Protein AF-A0A075MVT4-F1 (afdb_monomer_lite)

Sequence (63 aa):
MLGLLQKHCPVCGMDVDKNTAMKRFGKYFCSEEHAGQYAEMKMARDIERKDYEDRGSGGGGCC

pLDDT: mean 72.6, std 16.72, range [38.5, 90.81]

Secondary structure (DSSP, 8-state):
------EE-TTT--EE-TTTSEEETTEEESSHHHHHHHHHHHHHHHHHHHHHHHTT-------

Organism: NCBI:txid14596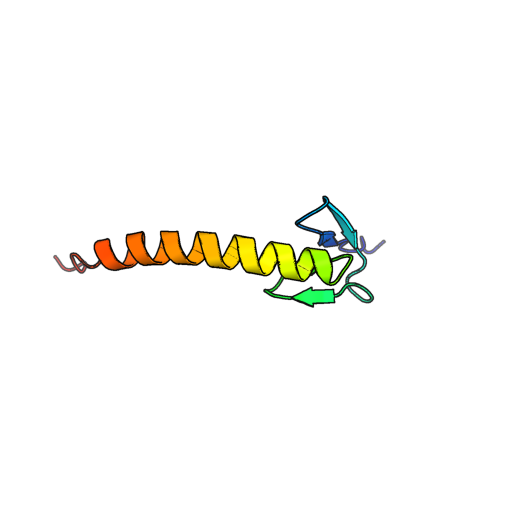36

Structure (mmCIF, N/CA/C/O backbone):
data_AF-A0A075MVT4-F1
#
_entry.id   AF-A0A075MVT4-F1
#
loop_
_atom_site.group_PDB
_atom_site.id
_atom_site.type_symbol
_atom_site.label_atom_id
_atom_site.label_alt_id
_atom_site.label_comp_id
_atom_site.label_asym_id
_atom_site.label_entity_id
_atom_site.label_seq_id
_atom_site.pdbx_PDB_ins_code
_atom_site.Cartn_x
_atom_site.Cartn_y
_atom_site.Cartn_z
_atom_site.occupancy
_atom_site.B_iso_or_equiv
_atom_site.auth_seq_id
_atom_site.auth_comp_id
_atom_site.auth_asym_id
_atom_site.auth_atom_id
_atom_site.pdbx_PDB_model_num
ATOM 1 N N . MET A 1 1 ? -24.293 -13.839 5.287 1.00 38.50 1 MET A N 1
ATOM 2 C CA . MET A 1 1 ? -23.262 -13.098 6.045 1.00 38.50 1 MET A CA 1
ATOM 3 C C . MET A 1 1 ? -22.424 -12.328 5.037 1.00 38.50 1 MET A C 1
ATOM 5 O O . MET A 1 1 ? -21.816 -12.955 4.181 1.00 38.50 1 MET A O 1
ATOM 9 N N . LEU A 1 2 ? -22.503 -10.994 5.036 1.00 50.59 2 LEU A N 1
ATOM 10 C CA . LEU A 1 2 ? -21.795 -10.138 4.078 1.00 50.59 2 LEU A CA 1
ATOM 11 C C . LEU A 1 2 ? -20.295 -10.195 4.381 1.00 50.59 2 LEU A C 1
ATOM 13 O O . LEU A 1 2 ? -19.840 -9.594 5.351 1.00 50.59 2 LEU A O 1
ATOM 17 N N . GLY A 1 3 ? -19.560 -10.970 3.580 1.00 52.81 3 GLY A N 1
ATOM 18 C CA . GLY A 1 3 ? -18.114 -11.129 3.687 1.00 52.81 3 GLY A CA 1
ATOM 19 C C . GLY A 1 3 ? -17.433 -9.767 3.650 1.00 52.81 3 GLY A C 1
ATOM 20 O O . GLY A 1 3 ? -17.481 -9.061 2.642 1.00 52.81 3 GLY A O 1
ATOM 21 N N . LEU A 1 4 ? -16.854 -9.380 4.782 1.00 59.19 4 LEU A N 1
ATOM 22 C CA . LEU A 1 4 ? -16.086 -8.156 4.933 1.00 59.19 4 LEU A CA 1
ATOM 23 C C . LEU A 1 4 ? -14.969 -8.177 3.887 1.00 59.19 4 LEU A C 1
ATOM 25 O O . LEU A 1 4 ? -14.128 -9.072 3.903 1.00 59.19 4 LEU A O 1
ATOM 29 N N . LEU A 1 5 ? -14.989 -7.210 2.962 1.00 65.31 5 LEU A N 1
ATOM 30 C CA . LEU A 1 5 ? -13.887 -6.944 2.038 1.00 65.31 5 LEU A CA 1
ATOM 31 C C . LEU A 1 5 ? -12.674 -6.492 2.862 1.00 65.31 5 LEU A C 1
ATOM 33 O O . LEU A 1 5 ? -12.397 -5.291 2.934 1.00 65.31 5 LEU A O 1
ATOM 37 N N . GLN A 1 6 ? -11.993 -7.444 3.499 1.00 67.56 6 GLN A N 1
ATOM 38 C CA . GLN A 1 6 ? -10.693 -7.228 4.109 1.00 67.56 6 GLN A CA 1
ATOM 39 C C . GLN A 1 6 ? -9.764 -6.725 3.008 1.00 67.56 6 GLN A C 1
ATOM 41 O O . GLN A 1 6 ? -9.758 -7.214 1.873 1.00 67.56 6 GLN A O 1
ATOM 46 N N . LYS A 1 7 ? -9.098 -5.614 3.297 1.00 82.12 7 LYS A N 1
ATOM 47 C CA . LYS A 1 7 ? -8.091 -5.039 2.416 1.00 82.12 7 LYS A CA 1
ATOM 48 C C . LYS A 1 7 ? -6.746 -5.473 2.965 1.00 82.12 7 LYS A C 1
ATOM 50 O O . LYS A 1 7 ? -6.625 -5.702 4.155 1.00 82.12 7 LYS A O 1
ATOM 55 N N . HIS A 1 8 ? -5.742 -5.574 2.110 1.00 88.69 8 HIS A N 1
ATOM 56 C CA . HIS A 1 8 ? -4.404 -5.961 2.543 1.00 88.69 8 HIS A CA 1
ATOM 57 C C . HIS A 1 8 ? -3.429 -4.830 2.258 1.00 88.69 8 HIS A C 1
ATOM 59 O O . HIS A 1 8 ? -3.552 -4.137 1.239 1.00 88.69 8 HIS A O 1
ATOM 65 N N . CYS A 1 9 ? -2.458 -4.653 3.150 1.00 87.38 9 CYS A N 1
ATOM 66 C CA . CYS A 1 9 ? -1.347 -3.750 2.920 1.00 87.38 9 CYS A CA 1
ATOM 67 C C . CYS A 1 9 ? -0.467 -4.309 1.790 1.00 87.38 9 CYS A C 1
ATOM 69 O O . CYS A 1 9 ? 0.037 -5.422 1.915 1.00 87.38 9 CYS A O 1
ATOM 71 N N . PRO A 1 10 ? -0.227 -3.568 0.696 1.00 84.75 10 PRO A N 1
ATOM 72 C CA . PRO A 1 10 ? 0.575 -4.063 -0.423 1.00 84.75 10 PRO A CA 1
ATOM 73 C C . PRO A 1 10 ? 2.080 -4.135 -0.117 1.00 84.75 10 PRO A C 1
ATOM 75 O O . PRO A 1 10 ? 2.825 -4.627 -0.955 1.00 84.75 10 PRO A O 1
ATOM 78 N N . VAL A 1 11 ? 2.522 -3.624 1.039 1.00 87.94 11 VAL A N 1
ATOM 79 C CA . VAL A 1 11 ? 3.930 -3.640 1.466 1.00 87.94 11 VAL A CA 1
ATOM 80 C C . VAL A 1 11 ? 4.236 -4.880 2.302 1.00 87.94 11 VAL A C 1
ATOM 82 O O . VAL A 1 11 ? 5.126 -5.644 1.952 1.00 87.94 11 VAL A O 1
ATOM 85 N N . CYS A 1 12 ? 3.477 -5.116 3.377 1.00 89.44 12 CYS A N 1
ATOM 86 C CA . CYS A 1 12 ? 3.718 -6.235 4.297 1.00 89.44 12 CYS A CA 1
ATOM 87 C C . CYS A 1 12 ? 2.715 -7.395 4.176 1.00 89.44 12 CYS A C 1
ATOM 89 O O . CYS A 1 12 ? 2.907 -8.427 4.808 1.00 89.44 12 CYS A O 1
ATOM 91 N N . GLY A 1 13 ? 1.628 -7.237 3.414 1.00 85.56 13 GLY A N 1
ATOM 92 C CA . GLY A 1 13 ? 0.599 -8.267 3.232 1.00 85.56 13 GLY A CA 1
ATOM 93 C C . GLY A 1 13 ? -0.410 -8.406 4.377 1.00 85.56 13 GLY A C 1
ATOM 94 O O . GLY A 1 13 ? -1.343 -9.193 4.249 1.00 85.56 13 GLY A O 1
ATOM 95 N N . MET A 1 14 ? -0.273 -7.642 5.467 1.00 88.38 14 MET A N 1
ATOM 96 C CA . MET A 1 14 ? -1.207 -7.705 6.598 1.00 88.38 14 MET A CA 1
ATOM 97 C C . MET A 1 14 ? -2.620 -7.264 6.214 1.00 88.38 14 MET A C 1
ATOM 99 O O . MET A 1 14 ? -2.798 -6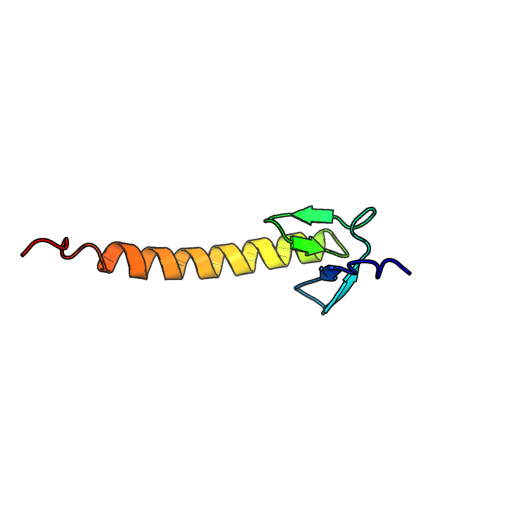.309 5.451 1.00 88.38 14 MET A O 1
ATOM 103 N N . ASP A 1 15 ? -3.614 -7.927 6.801 1.00 88.75 15 ASP A N 1
ATOM 104 C CA . ASP A 1 15 ? -5.011 -7.511 6.769 1.00 88.75 15 ASP A CA 1
ATOM 105 C C . ASP A 1 15 ? -5.198 -6.149 7.439 1.00 88.75 15 ASP A C 1
ATOM 107 O O . ASP A 1 15 ? -4.725 -5.885 8.546 1.00 88.75 15 ASP A O 1
ATOM 111 N N . VAL A 1 16 ? -5.904 -5.268 6.743 1.00 86.88 16 VAL A N 1
ATOM 112 C CA . VAL A 1 16 ? -6.238 -3.921 7.181 1.00 86.88 16 VAL A CA 1
ATOM 113 C C . VAL A 1 16 ? -7.726 -3.668 6.964 1.00 86.88 16 VAL A C 1
ATOM 115 O O . VAL A 1 16 ? -8.301 -3.981 5.914 1.00 86.88 16 VAL A O 1
ATOM 118 N N . ASP A 1 17 ? -8.376 -3.082 7.968 1.00 84.94 17 ASP A N 1
ATOM 119 C CA . ASP A 1 17 ? -9.792 -2.748 7.868 1.00 84.94 17 ASP A CA 1
ATO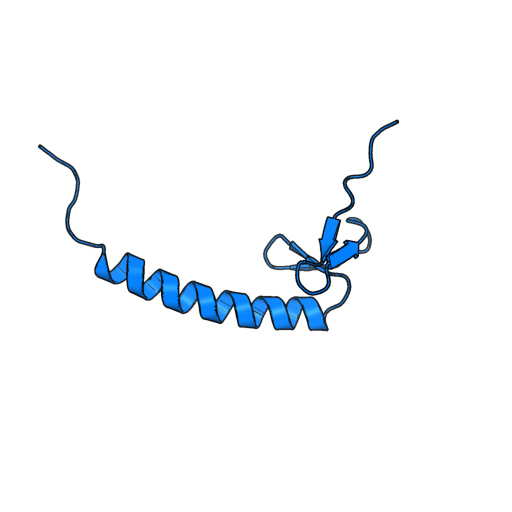M 120 C C . ASP A 1 17 ? -9.984 -1.464 7.061 1.00 84.94 17 ASP A C 1
ATOM 122 O O . ASP A 1 17 ? -9.361 -0.443 7.322 1.00 84.94 17 ASP A O 1
ATOM 126 N N . LYS A 1 18 ? -10.883 -1.479 6.079 1.00 80.94 18 LYS A N 1
ATOM 127 C CA . LYS A 1 18 ? -11.106 -0.333 5.183 1.00 80.94 18 LYS A CA 1
ATOM 128 C C . LYS A 1 18 ? -11.601 0.943 5.885 1.00 80.94 18 LYS A C 1
ATOM 130 O O . LYS A 1 18 ? -11.537 1.999 5.260 1.00 80.94 18 LYS A O 1
ATOM 135 N N . ASN A 1 19 ? -12.155 0.844 7.097 1.00 81.94 19 ASN A N 1
ATOM 136 C CA . ASN A 1 19 ? -12.685 1.988 7.840 1.00 81.94 19 ASN A CA 1
ATOM 137 C C . ASN A 1 19 ? -11.610 2.649 8.708 1.00 81.94 19 ASN A C 1
ATOM 139 O O . ASN A 1 19 ? -11.692 3.849 8.947 1.00 81.94 19 ASN A O 1
ATOM 143 N N . THR A 1 20 ? -10.614 1.885 9.168 1.00 82.88 20 THR A N 1
ATOM 144 C CA . THR A 1 20 ? -9.523 2.393 10.018 1.00 82.88 20 THR A CA 1
ATOM 145 C C . THR A 1 20 ? -8.203 2.552 9.267 1.00 82.88 20 THR A C 1
ATOM 147 O O . THR A 1 20 ? -7.346 3.330 9.679 1.00 82.88 20 THR A O 1
ATOM 150 N N . ALA A 1 21 ? -8.027 1.839 8.156 1.00 82.94 21 ALA A N 1
ATOM 151 C CA . ALA A 1 21 ? -6.801 1.851 7.380 1.00 82.94 21 ALA A CA 1
ATOM 152 C C . ALA A 1 21 ? -6.643 3.134 6.571 1.00 82.94 21 ALA A C 1
ATOM 154 O O . ALA A 1 21 ? -7.588 3.683 5.997 1.00 82.94 21 ALA A O 1
ATOM 155 N N . MET A 1 22 ? -5.392 3.562 6.438 1.00 84.06 22 MET A N 1
ATOM 156 C CA . MET A 1 22 ? -5.060 4.732 5.643 1.00 84.06 22 MET A CA 1
ATOM 157 C C . MET A 1 22 ? -5.135 4.412 4.156 1.00 84.06 22 MET A C 1
ATOM 159 O O . MET A 1 22 ? -4.527 3.452 3.675 1.00 84.06 22 MET A O 1
ATOM 163 N N . LYS A 1 23 ? -5.863 5.249 3.411 1.00 85.62 23 LYS A N 1
ATOM 164 C CA . LYS A 1 23 ? -6.018 5.124 1.961 1.00 85.62 23 LYS A CA 1
ATOM 165 C C . LYS A 1 23 ? -5.121 6.127 1.236 1.00 85.62 23 LYS A C 1
ATOM 167 O O . LYS A 1 23 ? -5.372 7.327 1.288 1.00 85.62 23 LYS A O 1
ATOM 172 N N . ARG A 1 24 ? -4.118 5.638 0.501 1.00 84.94 24 ARG A N 1
ATOM 173 C CA . ARG A 1 24 ? -3.203 6.447 -0.334 1.00 84.94 24 ARG A CA 1
ATOM 174 C C . ARG A 1 24 ? -3.001 5.775 -1.692 1.00 84.94 24 ARG A C 1
ATOM 176 O O . ARG A 1 24 ? -3.026 4.555 -1.787 1.00 84.94 24 ARG A O 1
ATOM 183 N N . PHE A 1 25 ? -2.862 6.542 -2.774 1.00 81.88 25 PHE A N 1
ATOM 184 C CA . PHE A 1 25 ? -2.661 5.997 -4.135 1.00 81.88 25 PHE A CA 1
ATOM 185 C C . PHE A 1 25 ? -3.681 4.912 -4.563 1.00 81.88 25 PHE A C 1
ATOM 187 O O . PHE A 1 25 ? -3.365 4.034 -5.364 1.00 81.88 25 PHE A O 1
ATOM 194 N N . GLY A 1 26 ? -4.902 4.941 -4.010 1.00 81.88 26 GLY A N 1
ATOM 195 C CA . GLY A 1 26 ? -5.943 3.932 -4.257 1.00 81.88 26 GLY A CA 1
ATOM 196 C C . GLY A 1 26 ? -5.756 2.589 -3.530 1.00 81.88 26 GLY A C 1
ATOM 197 O O . GLY A 1 26 ? -6.533 1.665 -3.768 1.00 81.88 26 GLY A O 1
ATOM 198 N N . LYS A 1 27 ? -4.763 2.469 -2.642 1.00 86.06 27 LYS A N 1
ATOM 199 C CA . LYS A 1 27 ? -4.464 1.281 -1.827 1.00 86.06 27 LYS A CA 1
ATOM 200 C C . LYS A 1 27 ? -4.645 1.579 -0.335 1.00 86.06 27 LYS A C 1
ATOM 202 O O . LYS A 1 27 ? -4.655 2.742 0.067 1.00 86.06 27 LYS A O 1
ATOM 207 N N . TYR A 1 28 ? -4.824 0.524 0.459 1.00 90.81 28 TYR A N 1
ATOM 208 C CA . TYR A 1 28 ? -4.964 0.600 1.915 1.00 90.81 28 TYR A CA 1
ATOM 209 C C . TYR A 1 28 ? -3.667 0.150 2.586 1.00 90.81 28 TYR A C 1
ATOM 211 O O . TYR A 1 28 ? -3.048 -0.810 2.130 1.00 90.81 28 TYR A O 1
ATOM 219 N N . PHE A 1 29 ? -3.269 0.832 3.657 1.00 90.75 29 PHE A N 1
ATOM 220 C CA . PHE A 1 29 ? -2.021 0.576 4.374 1.00 90.75 29 PHE A CA 1
ATOM 221 C C . PHE A 1 29 ? -2.262 0.479 5.875 1.00 90.75 29 PHE A C 1
ATOM 223 O O . PHE A 1 29 ? -3.132 1.163 6.417 1.00 90.75 29 PHE A O 1
ATOM 230 N N . CYS A 1 30 ? -1.464 -0.358 6.539 1.00 89.81 30 CYS A N 1
ATOM 231 C CA . CYS A 1 30 ? -1.496 -0.510 7.993 1.00 89.81 30 CYS A CA 1
ATOM 232 C C . CYS A 1 30 ? -0.812 0.656 8.722 1.00 89.81 30 CYS A C 1
ATOM 234 O O . CYS A 1 30 ? -1.098 0.895 9.888 1.00 89.81 30 CYS A O 1
ATOM 236 N N . SER A 1 31 ? 0.086 1.377 8.048 1.00 89.44 31 SER A N 1
ATOM 237 C CA . SER A 1 31 ? 0.931 2.416 8.638 1.00 89.44 31 SER A CA 1
ATOM 238 C C . SER A 1 31 ? 1.379 3.431 7.582 1.00 89.44 31 SER A C 1
ATOM 240 O O . SER A 1 31 ? 1.350 3.157 6.379 1.00 89.44 31 SER A O 1
ATOM 242 N N . GLU A 1 32 ? 1.750 4.633 8.033 1.00 89.00 32 GLU A N 1
ATOM 243 C CA . GLU A 1 32 ? 2.119 5.743 7.143 1.00 89.00 32 GLU A CA 1
ATOM 244 C C . GLU A 1 32 ? 3.473 5.476 6.485 1.00 89.00 32 GLU A C 1
ATOM 246 O O . GLU A 1 32 ? 3.645 5.742 5.300 1.00 89.00 32 GLU A O 1
ATOM 251 N N . GLU A 1 33 ? 4.379 4.832 7.219 1.00 90.50 33 GLU A N 1
ATOM 252 C CA . GLU A 1 33 ? 5.665 4.362 6.708 1.00 90.50 33 GLU A CA 1
ATOM 253 C C . GLU A 1 33 ? 5.495 3.466 5.472 1.00 90.50 33 GLU A C 1
ATOM 255 O O . GLU A 1 33 ? 6.093 3.725 4.430 1.00 90.50 33 GLU A O 1
ATOM 260 N N . HIS A 1 34 ? 4.596 2.476 5.527 1.00 90.12 34 HIS A N 1
ATOM 261 C CA . HIS A 1 34 ? 4.304 1.623 4.372 1.00 90.12 34 HIS A CA 1
ATOM 262 C C . HIS A 1 34 ? 3.636 2.394 3.225 1.00 90.12 34 HIS A C 1
ATOM 264 O O . HIS A 1 34 ? 3.871 2.093 2.055 1.00 90.12 34 HIS A O 1
ATOM 270 N N . ALA A 1 35 ? 2.816 3.404 3.523 1.00 88.44 35 ALA A N 1
ATOM 271 C CA . ALA A 1 35 ? 2.266 4.265 2.479 1.00 88.44 35 ALA A CA 1
ATOM 272 C C . ALA A 1 35 ? 3.367 5.089 1.780 1.00 88.44 35 ALA A C 1
ATOM 274 O O . ALA A 1 35 ? 3.295 5.276 0.564 1.00 88.44 35 ALA A O 1
ATOM 275 N N . GLY A 1 36 ? 4.381 5.541 2.526 1.00 89.69 36 GLY A N 1
ATOM 276 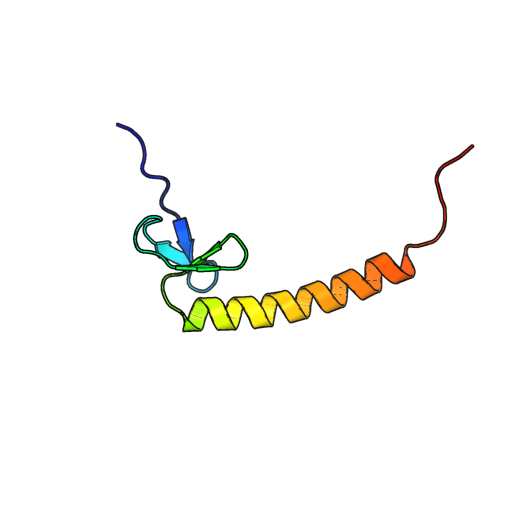C CA . GLY A 1 36 ? 5.562 6.240 2.015 1.00 89.69 36 GLY A CA 1
ATOM 277 C C . GLY A 1 36 ? 6.446 5.343 1.149 1.00 89.69 36 GLY A C 1
ATOM 278 O O . GLY A 1 36 ? 6.670 5.662 -0.015 1.00 89.69 36 GLY A O 1
ATOM 279 N N . GLN A 1 37 ? 6.833 4.170 1.656 1.00 88.94 37 GLN A N 1
ATOM 280 C CA . GLN A 1 37 ? 7.622 3.185 0.899 1.00 88.94 37 GLN A CA 1
ATOM 281 C C . GLN A 1 37 ? 6.945 2.798 -0.423 1.00 88.94 37 GLN A C 1
ATOM 283 O O . GLN A 1 37 ? 7.589 2.682 -1.466 1.00 88.94 37 GLN A O 1
ATOM 288 N N . TYR A 1 38 ? 5.617 2.640 -0.404 1.00 87.50 38 TYR A N 1
ATOM 289 C CA . TYR A 1 38 ? 4.853 2.362 -1.616 1.00 87.50 38 TYR A CA 1
ATOM 290 C C . TYR A 1 38 ? 4.836 3.545 -2.590 1.00 87.50 38 TYR A C 1
ATOM 292 O O . TYR A 1 38 ? 4.845 3.330 -3.801 1.00 87.50 38 TYR A O 1
ATOM 300 N N . ALA A 1 39 ? 4.810 4.784 -2.091 1.00 85.88 39 ALA A N 1
ATOM 301 C CA . ALA A 1 39 ? 4.910 5.977 -2.927 1.00 85.88 39 ALA A CA 1
ATOM 302 C C . ALA A 1 39 ? 6.251 6.015 -3.669 1.00 85.88 39 ALA A C 1
ATOM 304 O O . ALA A 1 39 ? 6.260 6.219 -4.880 1.00 85.88 39 ALA A O 1
ATOM 305 N N . GLU A 1 40 ? 7.352 5.745 -2.968 1.00 86.31 40 GLU A N 1
ATOM 306 C CA . GLU A 1 40 ? 8.698 5.721 -3.549 1.00 86.31 40 GLU A CA 1
ATOM 307 C C . GLU A 1 40 ? 8.856 4.593 -4.579 1.00 86.31 40 GLU A C 1
ATOM 309 O O . GLU A 1 40 ? 9.295 4.838 -5.704 1.00 86.31 40 GLU A O 1
ATOM 314 N N . MET A 1 41 ? 8.396 3.374 -4.261 1.00 81.69 41 MET A N 1
ATOM 315 C CA . MET A 1 41 ? 8.380 2.260 -5.223 1.00 81.69 41 MET A CA 1
ATOM 316 C C . MET A 1 41 ? 7.531 2.561 -6.459 1.00 81.69 41 MET A C 1
ATOM 318 O O . MET A 1 41 ? 7.897 2.195 -7.578 1.00 81.69 41 MET A O 1
ATOM 322 N N . LYS A 1 42 ? 6.373 3.200 -6.270 1.00 78.94 42 LYS A N 1
ATOM 323 C CA . LYS A 1 42 ? 5.478 3.539 -7.372 1.00 78.94 42 LYS A CA 1
ATOM 324 C C . LYS A 1 42 ? 6.083 4.624 -8.262 1.00 78.94 42 LYS A C 1
ATOM 326 O O . LYS A 1 42 ? 6.065 4.463 -9.476 1.00 78.94 42 LYS A O 1
ATOM 331 N N . MET A 1 43 ? 6.679 5.662 -7.674 1.00 68.62 43 MET A N 1
ATOM 332 C CA . MET A 1 43 ? 7.399 6.700 -8.418 1.00 68.62 43 MET A CA 1
ATOM 333 C C . MET A 1 43 ? 8.526 6.103 -9.265 1.00 68.62 43 MET A C 1
ATOM 335 O O . MET A 1 43 ? 8.629 6.445 -10.439 1.00 68.62 43 MET A O 1
ATOM 339 N N . ALA A 1 44 ? 9.303 5.159 -8.726 1.00 68.81 44 ALA A N 1
ATOM 340 C CA . ALA A 1 44 ? 10.346 4.472 -9.488 1.00 68.81 44 ALA A CA 1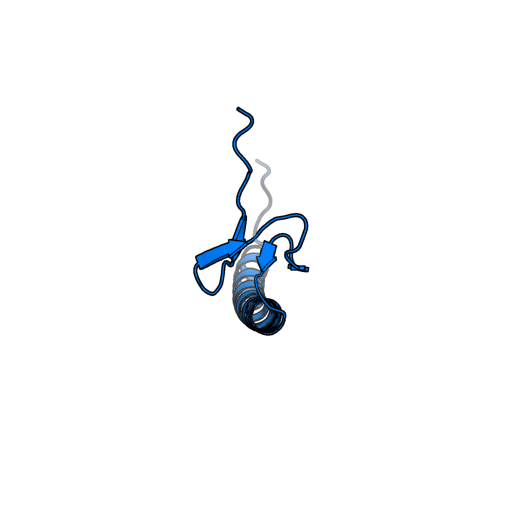
ATOM 341 C C . ALA A 1 44 ? 9.785 3.704 -10.703 1.00 68.81 44 ALA A C 1
ATOM 343 O O . ALA A 1 44 ? 10.328 3.805 -11.800 1.00 68.81 44 ALA A O 1
ATOM 344 N N . ARG A 1 45 ? 8.658 2.994 -10.545 1.00 61.84 45 ARG A N 1
ATOM 345 C CA . ARG A 1 45 ? 8.013 2.271 -11.659 1.00 61.84 45 ARG A CA 1
ATOM 346 C C . ARG A 1 45 ? 7.349 3.175 -12.694 1.00 61.84 45 ARG A C 1
ATOM 348 O O . ARG A 1 45 ? 7.370 2.855 -13.880 1.00 61.84 45 ARG A O 1
ATOM 355 N N . ASP A 1 46 ? 6.702 4.254 -12.263 1.00 58.50 46 ASP A N 1
ATOM 356 C CA . ASP A 1 46 ? 6.036 5.183 -13.180 1.00 58.50 46 ASP A CA 1
ATOM 357 C C . ASP A 1 46 ? 7.064 5.944 -14.041 1.00 58.50 46 ASP A C 1
ATOM 359 O O . ASP A 1 46 ? 6.766 6.252 -15.195 1.00 58.50 46 ASP A O 1
ATOM 363 N N . ILE A 1 47 ? 8.290 6.172 -13.540 1.00 56.47 47 ILE A N 1
ATOM 364 C CA . ILE A 1 47 ? 9.411 6.700 -14.341 1.00 56.47 47 ILE A CA 1
ATOM 365 C C . ILE A 1 47 ? 9.759 5.737 -15.487 1.00 56.47 47 ILE A C 1
ATOM 367 O O . ILE A 1 47 ? 9.816 6.165 -16.638 1.00 56.47 47 ILE A O 1
ATOM 371 N N . GLU A 1 48 ? 9.892 4.434 -15.218 1.00 53.94 48 GLU A N 1
ATOM 372 C CA . GLU A 1 48 ? 10.190 3.448 -16.270 1.00 53.94 48 GLU A CA 1
ATOM 373 C C . GLU A 1 48 ? 9.062 3.314 -17.305 1.00 53.94 48 GLU A C 1
ATOM 375 O O . GLU A 1 48 ? 9.318 3.140 -18.498 1.00 53.94 48 GLU A O 1
ATOM 380 N N . ARG A 1 49 ? 7.796 3.424 -16.879 1.00 52.78 49 ARG A N 1
ATOM 381 C CA . ARG A 1 49 ? 6.652 3.323 -17.798 1.00 52.78 49 ARG A CA 1
ATOM 382 C C . ARG A 1 49 ? 6.537 4.532 -18.725 1.00 52.78 49 ARG A C 1
ATOM 384 O O . ARG A 1 49 ? 6.141 4.374 -19.877 1.00 52.78 49 ARG A O 1
ATOM 391 N N . LYS A 1 50 ? 6.905 5.723 -18.242 1.00 50.31 50 LYS A N 1
ATOM 392 C CA . LYS A 1 50 ? 6.910 6.946 -19.052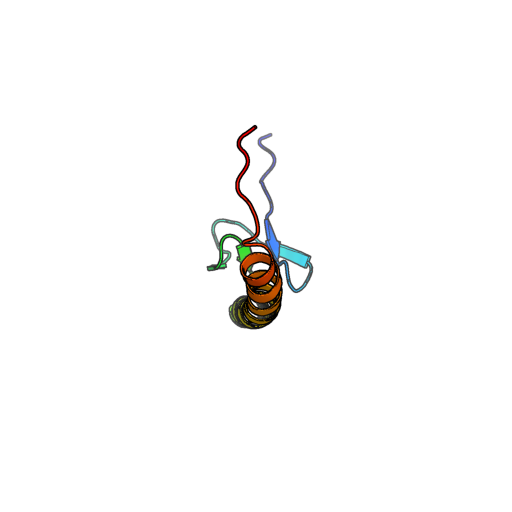 1.00 50.31 50 LYS A CA 1
ATOM 393 C C . LYS A 1 50 ? 7.977 6.891 -20.146 1.00 50.31 50 LYS A C 1
ATOM 395 O O . LYS A 1 50 ? 7.685 7.272 -21.271 1.00 50.31 50 LYS A O 1
ATOM 400 N N . ASP A 1 51 ? 9.148 6.326 -19.854 1.00 49.97 51 ASP A N 1
ATOM 401 C CA . ASP A 1 51 ? 10.207 6.093 -20.850 1.00 49.97 51 ASP A CA 1
ATOM 402 C C . ASP A 1 51 ? 9.788 5.100 -21.955 1.00 49.97 51 ASP A C 1
ATOM 404 O O . ASP A 1 51 ? 10.278 5.185 -23.083 1.00 49.97 51 ASP A O 1
ATOM 408 N N . TYR A 1 52 ? 8.878 4.163 -21.658 1.00 49.56 52 TYR A N 1
ATOM 409 C CA . TYR A 1 52 ? 8.377 3.192 -22.638 1.00 49.56 52 TYR A CA 1
ATOM 410 C C . TYR A 1 52 ? 7.220 3.743 -23.491 1.00 49.56 52 TYR A C 1
ATOM 412 O O . TYR A 1 52 ? 7.179 3.502 -24.695 1.00 49.56 52 TYR A O 1
ATOM 420 N N . GLU A 1 53 ? 6.298 4.513 -22.900 1.00 51.38 53 GLU A N 1
ATOM 421 C CA . GLU A 1 53 ? 5.180 5.133 -23.635 1.00 51.38 53 GLU A CA 1
ATOM 422 C C . GLU A 1 53 ? 5.623 6.365 -24.455 1.00 51.38 53 GLU A C 1
ATOM 424 O O . GLU A 1 53 ? 5.058 6.625 -25.517 1.00 51.38 53 GLU A O 1
ATOM 429 N N . ASP A 1 54 ? 6.683 7.071 -24.043 1.00 48.88 54 ASP A N 1
ATOM 430 C CA . ASP A 1 54 ? 7.261 8.195 -24.801 1.00 48.88 54 ASP A CA 1
ATOM 431 C C . ASP A 1 54 ? 8.094 7.723 -26.011 1.00 48.88 54 ASP A C 1
ATOM 433 O O . ASP A 1 54 ? 8.053 8.337 -27.076 1.00 48.88 54 ASP A O 1
ATOM 437 N N . ARG A 1 55 ? 8.739 6.546 -25.928 1.00 48.97 55 ARG A N 1
ATOM 438 C CA . ARG A 1 55 ? 9.382 5.889 -27.089 1.00 48.97 55 ARG A CA 1
ATOM 439 C C . ARG A 1 55 ? 8.409 5.110 -27.987 1.00 48.97 55 ARG A C 1
ATOM 441 O O . ARG A 1 55 ? 8.822 4.598 -29.024 1.00 48.97 55 ARG A O 1
ATOM 448 N N . GLY A 1 56 ? 7.131 5.031 -27.610 1.00 47.59 56 GLY A N 1
ATOM 449 C CA . GLY A 1 56 ? 6.068 4.332 -28.340 1.00 47.59 56 GLY A CA 1
ATOM 450 C C . GLY A 1 56 ? 5.131 5.240 -29.140 1.00 47.59 56 GLY A C 1
ATOM 451 O O . GLY A 1 56 ? 4.146 4.755 -29.694 1.00 47.59 56 GLY A O 1
ATOM 452 N N . SER A 1 57 ? 5.414 6.544 -29.231 1.00 50.44 57 SER A N 1
ATOM 453 C CA . SER A 1 57 ? 4.664 7.477 -30.085 1.00 50.44 57 SER A CA 1
ATOM 454 C C . SER A 1 57 ? 5.092 7.345 -31.553 1.00 50.44 57 SER A C 1
ATOM 456 O O . SER A 1 57 ? 5.672 8.254 -32.140 1.00 50.44 57 SER A O 1
ATOM 458 N N . GLY A 1 58 ? 4.830 6.183 -32.150 1.00 49.69 58 GLY A N 1
ATOM 459 C CA . GLY A 1 58 ? 5.084 5.894 -33.559 1.00 49.69 58 GLY A CA 1
ATOM 460 C C . GLY A 1 58 ? 3.886 5.210 -34.210 1.00 49.69 58 GLY A C 1
ATOM 461 O O . GLY A 1 58 ? 3.886 3.995 -34.347 1.00 49.69 58 GLY A O 1
ATOM 462 N N . GLY A 1 59 ? 2.894 6.007 -34.620 1.00 46.88 59 GLY A N 1
ATOM 463 C CA . GLY A 1 59 ? 1.793 5.604 -35.509 1.00 46.88 59 GLY A CA 1
ATOM 464 C C . GLY A 1 59 ? 0.685 4.822 -34.794 1.00 46.88 59 GLY A C 1
ATOM 465 O O . GLY A 1 59 ? 0.809 3.639 -34.529 1.00 46.88 59 GLY A O 1
ATOM 466 N N . GLY A 1 60 ? -0.447 5.419 -34.429 1.00 46.47 60 GLY A N 1
ATOM 467 C CA . GLY A 1 60 ? -1.311 6.103 -35.388 1.00 46.47 60 GLY A CA 1
ATOM 468 C C . GLY A 1 60 ? -1.935 5.060 -36.310 1.00 46.47 60 GLY A C 1
ATOM 469 O O . GLY A 1 60 ? -1.466 4.863 -37.424 1.00 46.47 60 GLY A O 1
ATOM 470 N N . GLY A 1 61 ? -2.954 4.352 -35.822 1.00 64.56 61 GLY A N 1
ATOM 471 C CA . GLY A 1 61 ? -3.779 3.519 -36.684 1.00 64.56 61 GLY A CA 1
ATOM 472 C C . GLY A 1 61 ? -4.563 4.395 -37.658 1.00 64.56 61 GLY A C 1
ATOM 473 O O . GLY A 1 61 ? -5.355 5.222 -37.211 1.00 64.56 61 GLY A O 1
ATOM 474 N N . CYS A 1 62 ? -4.341 4.198 -38.959 1.00 57.53 62 CYS A N 1
ATOM 475 C CA . CYS A 1 62 ? -5.306 4.439 -40.036 1.00 57.53 62 CYS A CA 1
ATOM 476 C C . CYS A 1 62 ? -4.756 3.975 -41.403 1.00 57.53 62 CYS A C 1
ATOM 478 O O . CYS A 1 62 ? -4.150 4.763 -42.126 1.00 57.53 62 CYS A O 1
ATOM 480 N N . CYS A 1 63 ? -5.018 2.716 -41.773 1.00 50.78 63 CYS A N 1
ATOM 481 C CA . CYS A 1 63 ? -5.319 2.269 -43.142 1.00 50.78 63 CYS A CA 1
ATOM 482 C C . CYS A 1 63 ? -5.904 0.850 -43.135 1.00 50.78 63 CYS A C 1
ATOM 484 O O . CYS A 1 63 ? -5.463 0.028 -42.301 1.00 50.78 63 CYS A O 1
#

Foldseek 3Di:
DPPQPFFALPQPRDTDHPVPFDADPNGTHPDVVSSVVVVVVVVVVVVVVCVVVVVVPDDDDDD

Radius of gyration: 17.5 Å; chains: 1; bounding box: 34×21×53 Å